Protein AF-A0A9D9BJ36-F1 (afdb_monomer_lite)

Foldseek 3Di:
DDDDDQQDFPDKDWDWDFFDFDDDDPDDTDTDAIFIDIPNHTDPQRRQFNTKDFDDWDFQPPDDSTWIKTKIWTFNDDPPTDIAIKIWTGGSQAIDIDDPVQVFFDDWDFDDDDDDFAIWIFTAGPVRHTSWIFTDDGNDTPDID

Sequence (145 aa):
MGTPALLLAHDYTLQWRDGTLIENNAEYAEFQAPYVKINGVELSRFAHMTRVEELRKLKVPGIEGSEDVHVFQVWQGGASQGLQLMAVTLSDVGVDVIGPLEPDFETIEIVDHNGDQGPLFRLYSADTNPVAIYEYFDGQMLRQK

Radius of gyration: 17.19 Å; chains: 1; bounding box: 53×34×48 Å

pLDDT: mean 75.88, std 13.86, range [33.72, 93.12]

Structure (mmCIF, N/CA/C/O backbone):
data_AF-A0A9D9BJ36-F1
#
_entry.id   AF-A0A9D9BJ36-F1
#
loop_
_atom_site.group_PDB
_atom_site.id
_atom_site.type_symbol
_atom_site.label_atom_id
_atom_site.label_alt_id
_atom_site.label_comp_id
_atom_site.label_asym_id
_atom_site.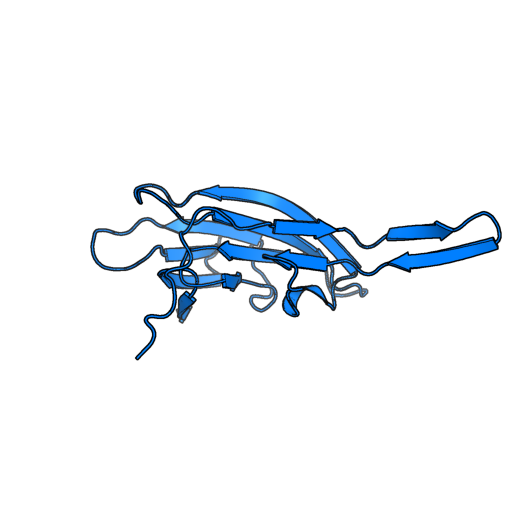label_entity_id
_atom_site.label_seq_id
_atom_site.pdbx_PDB_ins_code
_atom_site.Cartn_x
_atom_site.Cartn_y
_atom_site.Cartn_z
_atom_site.occupancy
_atom_site.B_iso_or_equiv
_atom_site.auth_seq_id
_atom_site.auth_comp_id
_atom_site.auth_asym_id
_atom_site.auth_atom_id
_atom_site.pdbx_PDB_model_num
ATOM 1 N N . MET A 1 1 ? -35.958 -10.543 -6.965 1.00 36.91 1 MET A N 1
ATOM 2 C CA . MET A 1 1 ? -34.990 -9.601 -6.371 1.00 36.91 1 MET A CA 1
ATOM 3 C C . MET A 1 1 ? -33.879 -10.449 -5.790 1.00 36.91 1 MET A C 1
ATOM 5 O O . MET A 1 1 ? -34.138 -11.161 -4.832 1.00 36.91 1 MET A O 1
ATOM 9 N N . GLY A 1 2 ? -32.737 -10.525 -6.473 1.00 35.25 2 GLY A N 1
ATOM 10 C CA . GLY A 1 2 ? -31.598 -11.307 -6.000 1.00 35.25 2 GLY A CA 1
ATOM 11 C C . GLY A 1 2 ? -30.821 -10.480 -4.991 1.00 35.25 2 GLY A C 1
ATOM 12 O O . GLY A 1 2 ? -30.414 -9.367 -5.309 1.00 35.25 2 GLY A O 1
ATOM 13 N N . THR A 1 3 ? -30.672 -10.995 -3.778 1.00 33.72 3 THR A N 1
ATOM 14 C CA . THR A 1 3 ? -29.721 -10.487 -2.791 1.00 33.72 3 THR A CA 1
ATOM 15 C C . THR A 1 3 ? -28.327 -10.538 -3.426 1.00 33.72 3 THR A C 1
ATOM 17 O O . THR A 1 3 ? -27.956 -11.612 -3.909 1.00 33.72 3 THR A O 1
ATOM 20 N N . PRO A 1 4 ? -27.552 -9.440 -3.490 1.00 40.44 4 PRO A N 1
ATOM 21 C CA . PRO A 1 4 ? -26.141 -9.569 -3.817 1.00 40.44 4 PRO A CA 1
ATOM 22 C C . PRO A 1 4 ? -25.509 -10.415 -2.710 1.00 40.44 4 PRO A C 1
ATOM 24 O O . PRO A 1 4 ? -25.718 -10.153 -1.525 1.00 40.44 4 PRO A O 1
ATOM 27 N N . ALA A 1 5 ? -24.836 -11.494 -3.106 1.00 42.97 5 ALA A N 1
ATOM 28 C CA . ALA A 1 5 ? -24.104 -12.338 -2.181 1.00 42.97 5 ALA A CA 1
ATOM 29 C C . ALA A 1 5 ? -23.118 -11.454 -1.412 1.00 42.97 5 ALA A C 1
ATOM 31 O O . ALA A 1 5 ? -22.300 -10.775 -2.032 1.00 42.97 5 ALA A O 1
ATOM 32 N N . LEU A 1 6 ? -23.236 -11.454 -0.081 1.00 41.50 6 LEU A N 1
ATOM 33 C CA . LEU A 1 6 ? -22.171 -10.999 0.802 1.00 41.50 6 LEU A CA 1
ATOM 34 C C . LEU A 1 6 ? -20.888 -11.708 0.354 1.00 41.50 6 LEU A C 1
ATOM 36 O O . LEU A 1 6 ? -20.801 -12.936 0.445 1.00 41.50 6 LEU A O 1
ATOM 40 N N . LEU A 1 7 ? -19.920 -10.944 -0.150 1.00 41.28 7 LEU A N 1
ATOM 41 C CA . LEU A 1 7 ? -18.535 -11.388 -0.167 1.00 41.28 7 LEU A CA 1
ATOM 42 C C . LEU A 1 7 ? -18.145 -11.564 1.305 1.00 41.28 7 LEU A C 1
ATOM 44 O O . LEU A 1 7 ? -18.121 -10.604 2.063 1.00 41.28 7 LEU A O 1
ATOM 48 N N . LEU A 1 8 ? -17.929 -12.803 1.736 1.00 45.09 8 LEU A N 1
ATOM 49 C CA . LEU A 1 8 ? -17.392 -13.081 3.063 1.00 45.09 8 LEU A CA 1
ATOM 50 C C . LEU A 1 8 ? -15.932 -12.598 3.104 1.00 45.09 8 LEU A C 1
ATOM 52 O O . LEU A 1 8 ? -15.150 -12.954 2.223 1.00 45.09 8 LEU A O 1
ATOM 56 N N . ALA A 1 9 ? -15.579 -11.832 4.141 1.00 49.62 9 ALA A N 1
ATOM 57 C CA . ALA A 1 9 ? -14.316 -11.106 4.363 1.00 49.62 9 ALA A CA 1
ATOM 58 C C . ALA A 1 9 ? -13.010 -11.936 4.406 1.00 49.62 9 ALA A C 1
ATOM 60 O O . ALA A 1 9 ? -12.015 -11.479 4.955 1.00 49.62 9 ALA A O 1
ATOM 61 N N . HIS A 1 10 ? -12.992 -13.182 3.931 1.00 53.09 10 HIS A N 1
ATOM 62 C CA . HIS A 1 10 ? -11.905 -14.124 4.230 1.00 53.09 10 HIS A CA 1
ATOM 63 C C . HIS A 1 10 ? -11.205 -14.704 2.994 1.00 53.09 10 HIS A C 1
ATOM 65 O O . HIS A 1 10 ? -10.105 -15.232 3.132 1.00 53.09 10 HIS A O 1
ATOM 71 N N . ASP A 1 11 ? -11.772 -14.544 1.795 1.00 66.12 11 ASP A N 1
ATOM 72 C CA . ASP A 1 11 ? -11.221 -15.122 0.564 1.00 66.12 11 ASP A CA 1
ATOM 73 C C . ASP A 1 11 ? -10.805 -14.027 -0.427 1.00 66.12 11 ASP A C 1
ATOM 75 O O . ASP A 1 11 ? -11.349 -13.918 -1.528 1.00 66.12 11 ASP A O 1
ATOM 79 N N . TYR A 1 12 ? -9.835 -13.190 -0.048 1.00 73.38 12 TYR A N 1
ATOM 80 C CA . TYR A 1 12 ? -9.138 -12.348 -1.019 1.00 73.38 12 TYR A CA 1
ATOM 81 C C . TYR A 1 12 ? -7.776 -12.947 -1.382 1.00 73.38 12 TYR A C 1
ATOM 83 O O . TYR A 1 12 ? -7.052 -13.482 -0.545 1.00 73.38 12 TYR A O 1
ATOM 91 N N . THR A 1 13 ? -7.404 -12.853 -2.658 1.00 84.00 13 THR A N 1
ATOM 92 C CA . THR A 1 13 ? -6.063 -13.212 -3.136 1.00 84.00 13 THR A CA 1
ATOM 93 C C . THR A 1 13 ? -5.316 -11.940 -3.504 1.00 84.00 13 THR A C 1
ATOM 95 O O . THR A 1 13 ? -5.586 -11.347 -4.551 1.00 84.00 13 THR A O 1
ATOM 98 N N . LEU A 1 14 ? -4.379 -11.530 -2.646 1.00 87.50 14 LEU A N 1
ATOM 99 C CA . LEU A 1 14 ? -3.439 -10.451 -2.934 1.00 87.50 14 LEU A CA 1
ATOM 100 C C . LEU A 1 14 ? -2.203 -11.022 -3.639 1.00 87.50 14 LEU A C 1
ATOM 102 O O . LEU A 1 14 ? -1.577 -11.963 -3.154 1.00 87.50 14 LEU A O 1
ATOM 106 N N . GLN A 1 15 ? -1.847 -10.448 -4.784 1.00 91.38 15 GLN A N 1
ATOM 107 C CA . GLN A 1 15 ? -0.619 -10.766 -5.511 1.00 91.38 15 GLN A CA 1
ATOM 108 C C . GLN A 1 15 ? 0.089 -9.474 -5.877 1.00 91.38 15 GLN A C 1
ATOM 110 O O . GLN A 1 15 ? -0.547 -8.516 -6.304 1.00 91.38 15 GLN A O 1
ATOM 115 N N . TRP A 1 16 ? 1.407 -9.455 -5.790 1.00 93.12 16 TRP A N 1
ATOM 116 C CA . TRP A 1 16 ? 2.204 -8.336 -6.268 1.00 93.12 16 TRP A CA 1
ATOM 117 C C . TRP A 1 16 ? 3.464 -8.851 -6.937 1.00 93.12 16 TRP A C 1
ATOM 119 O O . TRP A 1 16 ? 3.878 -9.997 -6.739 1.00 93.12 16 TRP A O 1
ATOM 129 N N . ARG A 1 17 ? 4.048 -8.000 -7.770 1.00 91.25 17 ARG A N 1
ATOM 130 C CA . ARG A 1 17 ? 5.299 -8.291 -8.451 1.00 91.25 17 ARG A CA 1
ATOM 131 C C . ARG A 1 17 ? 6.086 -7.010 -8.628 1.00 91.25 17 ARG A C 1
ATOM 133 O O . ARG A 1 17 ? 5.519 -5.987 -9.011 1.00 91.25 17 ARG A O 1
ATOM 140 N N . ASP A 1 18 ? 7.387 -7.120 -8.413 1.00 90.62 18 ASP A N 1
ATOM 141 C CA . ASP A 1 18 ? 8.321 -6.062 -8.751 1.00 90.62 18 ASP A CA 1
ATOM 142 C C . ASP A 1 18 ? 8.574 -5.970 -10.270 1.00 90.62 18 ASP A C 1
ATOM 144 O O . ASP A 1 18 ? 8.424 -6.946 -11.014 1.00 90.62 18 ASP A O 1
ATOM 148 N N . GLY A 1 19 ? 8.967 -4.790 -10.746 1.00 84.62 19 GLY A N 1
ATOM 149 C CA . GLY A 1 19 ? 9.345 -4.582 -12.137 1.00 84.62 19 GLY A CA 1
ATOM 150 C C . GLY A 1 19 ? 10.639 -5.328 -12.436 1.00 84.62 19 GLY A C 1
ATOM 151 O O . GLY A 1 19 ? 11.671 -5.044 -11.833 1.00 84.62 19 GLY A O 1
ATOM 152 N N . THR A 1 20 ? 10.613 -6.292 -13.355 1.00 84.31 20 THR A N 1
ATOM 153 C CA . THR A 1 20 ? 11.794 -7.118 -13.653 1.00 84.31 20 THR A CA 1
ATOM 154 C C . THR A 1 20 ? 11.981 -7.319 -15.151 1.00 84.31 20 THR A C 1
ATOM 156 O O . THR A 1 20 ? 11.020 -7.429 -15.917 1.00 84.31 20 THR A O 1
ATOM 159 N N . LEU A 1 21 ? 13.246 -7.344 -15.577 1.00 82.19 21 LEU A N 1
ATOM 160 C CA . LEU A 1 21 ? 13.620 -7.805 -16.910 1.00 82.19 21 LEU A CA 1
ATOM 161 C C . LEU A 1 21 ? 13.583 -9.329 -16.902 1.00 82.19 21 LEU A C 1
ATOM 163 O O . LEU A 1 21 ? 14.309 -9.963 -16.136 1.00 82.19 21 LEU A O 1
ATOM 167 N N . ILE A 1 22 ? 12.734 -9.902 -17.745 1.00 77.50 22 ILE A N 1
ATOM 168 C CA . ILE A 1 22 ? 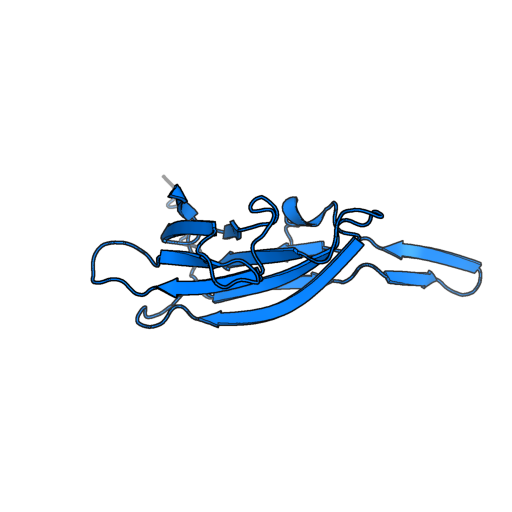12.648 -11.345 -17.928 1.00 77.50 22 ILE A CA 1
ATOM 169 C C . ILE A 1 22 ? 13.330 -11.691 -19.243 1.00 77.50 22 ILE A C 1
ATOM 171 O O . ILE A 1 22 ? 12.901 -11.265 -20.315 1.00 77.50 22 ILE A O 1
ATOM 175 N N . GLU A 1 23 ? 14.406 -12.465 -19.154 1.00 78.25 23 GLU A N 1
ATOM 176 C CA . GLU A 1 23 ? 15.065 -13.042 -20.320 1.00 78.25 23 GLU A CA 1
ATOM 177 C C . GLU A 1 23 ? 14.276 -14.265 -20.786 1.00 78.25 23 GLU A C 1
ATOM 179 O O . GLU A 1 23 ? 14.238 -15.300 -20.119 1.00 78.25 23 GLU A O 1
ATOM 184 N N . ASN A 1 24 ? 13.639 -14.153 -21.948 1.00 72.31 24 ASN A N 1
ATOM 185 C CA . ASN A 1 24 ? 12.958 -15.274 -22.572 1.00 72.31 24 ASN A CA 1
ATOM 186 C C . ASN A 1 24 ? 13.936 -15.964 -23.525 1.00 72.31 24 ASN A C 1
ATOM 188 O O . ASN A 1 24 ? 14.320 -15.387 -24.540 1.00 72.31 24 ASN A O 1
ATOM 192 N N . ASN A 1 25 ? 14.333 -17.195 -23.172 1.00 63.38 25 ASN A N 1
ATOM 193 C CA . ASN A 1 25 ? 15.100 -18.142 -23.991 1.00 63.38 25 ASN A CA 1
ATOM 194 C C . ASN A 1 25 ? 16.062 -17.478 -24.997 1.00 63.38 25 ASN A C 1
ATOM 196 O O . ASN A 1 25 ? 15.806 -17.444 -26.197 1.00 63.38 25 ASN A O 1
ATOM 200 N N . ALA A 1 26 ? 17.182 -16.989 -24.462 1.00 59.22 26 ALA A N 1
ATOM 201 C CA . ALA A 1 26 ? 18.423 -16.604 -25.142 1.00 59.22 26 ALA A CA 1
ATOM 202 C C . ALA A 1 26 ? 18.398 -15.480 -26.201 1.00 59.22 26 ALA A C 1
ATOM 204 O O . ALA A 1 26 ? 19.485 -15.041 -26.569 1.00 59.22 26 ALA A O 1
ATOM 205 N N . GLU A 1 27 ? 17.249 -14.968 -26.660 1.00 65.38 27 GLU A N 1
ATOM 206 C CA . GLU A 1 27 ? 17.246 -13.937 -27.719 1.00 65.38 27 GLU A CA 1
ATOM 207 C C . GLU A 1 27 ? 16.579 -12.603 -27.360 1.00 65.38 27 GLU A C 1
ATOM 209 O O . GLU A 1 27 ? 16.948 -11.596 -27.963 1.00 65.38 27 GLU A O 1
ATOM 214 N N . TYR A 1 28 ? 15.688 -12.522 -26.362 1.00 70.81 28 TYR A N 1
ATOM 215 C CA . 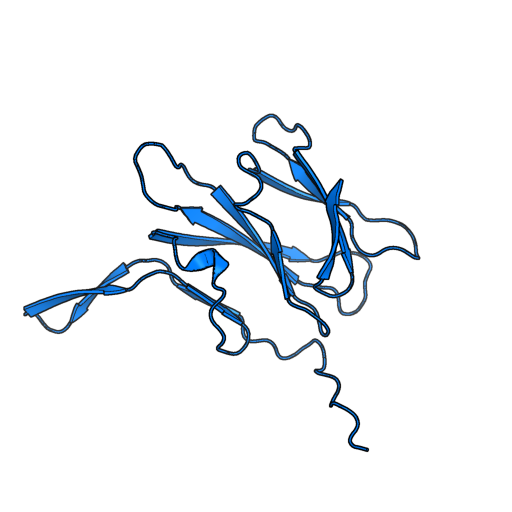TYR A 1 28 ? 15.059 -11.242 -25.999 1.00 70.81 28 TYR A CA 1
ATOM 216 C C . TYR A 1 28 ? 14.785 -11.108 -24.496 1.00 70.81 28 TYR A C 1
ATOM 218 O O . TYR A 1 28 ? 14.206 -11.997 -23.869 1.00 70.81 28 TYR A O 1
ATOM 226 N N . ALA A 1 29 ? 15.167 -9.959 -23.931 1.00 78.75 29 ALA A N 1
ATOM 227 C CA . ALA A 1 29 ? 14.721 -9.516 -22.614 1.00 78.75 29 ALA A CA 1
ATOM 228 C C . ALA A 1 29 ? 13.459 -8.657 -22.770 1.00 78.75 29 ALA A C 1
ATOM 230 O O . ALA A 1 29 ? 13.463 -7.673 -23.511 1.00 78.75 29 ALA A O 1
ATOM 231 N N . GLU A 1 30 ? 12.387 -9.015 -22.068 1.00 81.88 30 GLU A N 1
ATOM 232 C CA . GLU A 1 30 ? 11.162 -8.220 -21.983 1.00 81.88 30 GLU A CA 1
ATOM 233 C C . GLU A 1 30 ? 11.054 -7.604 -20.588 1.00 81.88 30 GLU A C 1
ATOM 235 O O . GLU A 1 30 ? 11.264 -8.277 -19.576 1.00 81.88 30 GLU A O 1
ATOM 240 N N . PHE A 1 31 ? 10.731 -6.313 -20.518 1.00 82.81 31 PHE A N 1
ATOM 241 C CA . PHE A 1 31 ? 10.437 -5.676 -19.241 1.00 82.81 31 PHE A CA 1
ATOM 242 C C . PHE A 1 31 ? 8.995 -5.965 -18.841 1.00 82.81 31 PHE A C 1
ATOM 244 O O . PHE A 1 31 ? 8.059 -5.569 -19.535 1.00 82.81 31 PHE A O 1
ATOM 251 N N . GLN A 1 32 ? 8.817 -6.608 -17.693 1.00 87.00 32 GLN A N 1
ATOM 252 C CA . GLN A 1 32 ? 7.505 -6.797 -17.101 1.00 87.00 32 GLN A CA 1
ATOM 253 C C . GLN A 1 32 ? 7.270 -5.740 -16.022 1.00 87.00 32 GLN A C 1
ATOM 255 O O . GLN A 1 32 ? 7.965 -5.719 -15.007 1.00 87.00 32 GLN A O 1
ATOM 260 N N . ALA A 1 33 ? 6.274 -4.876 -16.240 1.00 86.69 33 ALA A N 1
ATOM 261 C CA . ALA A 1 33 ? 5.914 -3.809 -15.308 1.00 86.69 33 ALA A CA 1
ATOM 262 C C . ALA A 1 33 ? 5.478 -4.364 -13.935 1.00 86.69 33 ALA A C 1
ATOM 264 O O . ALA A 1 33 ? 4.905 -5.462 -13.875 1.00 86.69 33 ALA A O 1
ATOM 265 N N . PRO A 1 34 ? 5.726 -3.639 -12.830 1.00 91.25 34 PRO A N 1
ATOM 266 C CA . PRO A 1 34 ? 5.222 -4.043 -11.526 1.00 91.25 34 PRO A CA 1
ATOM 267 C C . PRO A 1 34 ? 3.694 -3.966 -11.470 1.00 91.25 34 PRO A C 1
ATOM 269 O O . PRO A 1 34 ? 3.058 -3.235 -12.228 1.00 91.25 34 PRO A O 1
ATOM 272 N N . TYR A 1 35 ? 3.103 -4.715 -10.542 1.00 91.88 35 TYR A N 1
ATOM 273 C CA . TYR A 1 35 ? 1.667 -4.657 -10.282 1.00 91.88 35 TYR A CA 1
ATOM 274 C C . TYR A 1 35 ? 1.340 -5.022 -8.838 1.00 91.88 35 TYR A C 1
ATOM 276 O O . TYR A 1 35 ? 2.092 -5.734 -8.170 1.00 91.88 35 TYR A O 1
ATOM 284 N N . VAL A 1 36 ? 0.143 -4.618 -8.416 1.00 91.62 36 VAL A N 1
ATOM 285 C CA . VAL A 1 36 ? -0.578 -5.190 -7.274 1.00 91.62 36 VAL A CA 1
ATOM 286 C C . VAL A 1 36 ? -1.963 -5.605 -7.761 1.00 91.62 36 VAL A C 1
ATOM 288 O O . VAL A 1 36 ? -2.630 -4.844 -8.463 1.00 91.62 36 VAL A O 1
ATOM 291 N N . LYS A 1 37 ? -2.376 -6.828 -7.430 1.00 92.56 37 LYS A N 1
ATOM 292 C CA . LYS A 1 37 ? -3.642 -7.453 -7.816 1.00 92.56 37 LYS A CA 1
ATOM 293 C C . LYS A 1 37 ? -4.409 -7.906 -6.593 1.00 92.56 37 LYS A C 1
ATOM 295 O O . LYS A 1 37 ? -3.830 -8.555 -5.726 1.00 92.56 37 LYS A O 1
ATOM 300 N N . ILE A 1 38 ? -5.716 -7.672 -6.592 1.00 87.81 38 ILE A N 1
ATOM 301 C CA . ILE A 1 38 ? -6.643 -8.239 -5.608 1.00 87.81 38 ILE A CA 1
ATOM 302 C C . ILE A 1 38 ? -7.721 -8.991 -6.367 1.00 87.81 38 ILE A C 1
ATOM 304 O O . ILE A 1 38 ? -8.359 -8.435 -7.259 1.00 87.81 38 ILE A O 1
ATOM 308 N N . ASN A 1 39 ? -7.896 -10.275 -6.054 1.00 86.75 39 ASN A N 1
ATOM 309 C CA . ASN A 1 39 ? -8.869 -11.145 -6.726 1.00 86.75 39 ASN A CA 1
ATOM 310 C C . ASN A 1 39 ? -8.719 -11.129 -8.259 1.00 86.75 39 ASN A C 1
ATOM 312 O O . ASN A 1 39 ? -9.693 -11.164 -9.006 1.00 86.75 39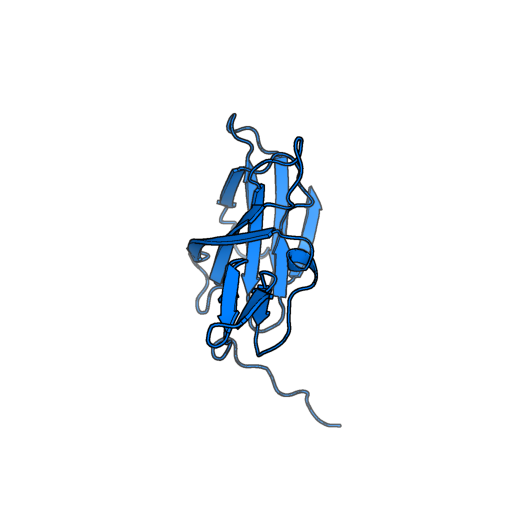 ASN A O 1
ATOM 316 N N . GLY A 1 40 ? -7.468 -11.045 -8.725 1.00 84.94 40 GLY A N 1
ATOM 317 C CA . GLY A 1 40 ? -7.108 -10.988 -10.143 1.00 84.94 40 GLY A CA 1
ATOM 318 C C . GLY A 1 40 ? -7.223 -9.606 -10.800 1.00 84.94 40 GLY A C 1
ATOM 319 O O . GLY A 1 40 ? -6.800 -9.462 -11.945 1.00 84.94 40 GLY A O 1
ATOM 320 N N . VAL A 1 41 ? -7.735 -8.589 -10.100 1.00 86.62 41 VAL A N 1
ATOM 321 C CA . VAL A 1 41 ? -7.891 -7.221 -10.620 1.00 86.62 41 VAL A CA 1
ATOM 322 C C . VAL A 1 41 ? -6.659 -6.384 -10.287 1.00 86.62 41 VAL A C 1
ATOM 324 O O . VAL A 1 41 ? -6.305 -6.257 -9.118 1.00 86.62 41 VAL A O 1
ATOM 327 N N . GLU A 1 42 ? -6.014 -5.804 -11.303 1.00 89.94 42 GLU A N 1
ATOM 328 C CA . GLU A 1 42 ? -4.868 -4.898 -11.129 1.00 89.94 42 GLU A CA 1
ATOM 329 C C . GLU A 1 42 ? -5.301 -3.538 -10.581 1.00 89.94 42 GLU A C 1
ATOM 331 O O . GLU A 1 42 ? -6.214 -2.895 -11.103 1.00 89.94 42 GLU A O 1
ATOM 336 N N . LEU A 1 43 ? -4.601 -3.073 -9.550 1.00 88.75 43 LEU A N 1
ATOM 337 C CA . LEU A 1 43 ? -4.794 -1.749 -8.985 1.00 88.75 43 LEU A CA 1
ATOM 338 C C . LEU A 1 43 ? -4.090 -0.699 -9.847 1.00 88.75 43 LEU A C 1
ATOM 340 O O . LEU A 1 43 ? -2.862 -0.611 -9.876 1.00 88.75 43 LEU A O 1
ATOM 344 N N . SER A 1 44 ? -4.876 0.156 -10.503 1.00 86.50 44 SER A N 1
ATOM 345 C CA . SER A 1 44 ? -4.377 1.202 -11.411 1.00 86.50 44 SER A CA 1
ATOM 346 C C . SER A 1 44 ? -3.398 2.183 -10.754 1.00 86.50 44 SER A C 1
ATOM 348 O O . SER A 1 44 ? -2.539 2.738 -11.435 1.00 86.50 44 SER A O 1
ATOM 350 N N . ARG A 1 45 ? -3.467 2.357 -9.426 1.00 85.19 45 ARG A N 1
ATOM 351 C CA . ARG A 1 45 ? -2.540 3.192 -8.640 1.00 85.19 45 ARG A CA 1
ATOM 352 C C . ARG A 1 45 ? -1.076 2.748 -8.747 1.00 85.19 45 ARG A C 1
ATOM 354 O O . ARG A 1 45 ? -0.193 3.589 -8.616 1.00 85.19 45 ARG A O 1
ATOM 361 N N . PHE A 1 46 ? -0.821 1.472 -9.037 1.00 87.69 46 PHE A N 1
ATOM 362 C CA . PHE A 1 46 ? 0.529 0.916 -9.178 1.00 87.69 46 PHE A CA 1
ATOM 363 C C . PHE A 1 46 ? 1.024 0.869 -10.634 1.00 87.69 46 PHE A C 1
ATOM 365 O O . PHE A 1 46 ? 2.199 0.600 -10.861 1.00 87.69 46 PHE A O 1
ATOM 372 N N . ALA A 1 47 ? 0.171 1.168 -11.624 1.00 84.88 47 ALA A N 1
ATOM 373 C CA . ALA A 1 47 ? 0.482 0.986 -13.049 1.00 84.88 47 ALA A CA 1
ATOM 374 C C . ALA A 1 47 ? 1.615 1.889 -13.576 1.00 84.88 47 ALA A C 1
ATOM 376 O O . ALA A 1 47 ? 2.180 1.625 -14.635 1.00 84.88 47 ALA A O 1
ATOM 377 N N . HIS A 1 48 ? 1.934 2.962 -12.851 1.00 83.75 48 HIS A N 1
ATOM 378 C CA . HIS A 1 48 ? 2.995 3.911 -13.201 1.00 83.75 48 HIS A CA 1
ATOM 379 C C . HIS A 1 48 ? 4.279 3.708 -12.391 1.00 83.75 48 HIS A C 1
ATOM 381 O O . HIS A 1 48 ? 5.207 4.502 -12.513 1.00 83.75 48 HIS A O 1
ATOM 387 N N . MET A 1 49 ? 4.334 2.676 -11.548 1.00 87.75 49 MET A N 1
ATOM 388 C CA . MET A 1 49 ? 5.522 2.382 -10.757 1.00 87.75 49 MET A CA 1
ATOM 389 C C . MET A 1 49 ? 6.537 1.608 -11.605 1.00 87.75 49 MET A C 1
ATOM 391 O O . MET A 1 49 ? 6.179 0.847 -12.500 1.00 87.75 49 MET A O 1
ATOM 395 N N . THR A 1 50 ? 7.819 1.788 -11.314 1.00 87.88 50 THR A N 1
ATOM 396 C CA . THR A 1 50 ? 8.931 0.987 -11.835 1.00 87.88 50 THR A CA 1
ATOM 397 C C . THR A 1 50 ? 9.364 -0.091 -10.851 1.00 87.88 50 THR A C 1
ATOM 399 O O . THR A 1 50 ? 9.867 -1.124 -11.286 1.00 87.88 50 THR A O 1
ATOM 402 N N . ARG A 1 51 ? 9.134 0.131 -9.549 1.00 89.25 51 ARG A N 1
ATOM 403 C CA . ARG A 1 51 ? 9.405 -0.831 -8.479 1.00 89.25 51 ARG A CA 1
ATOM 404 C C . ARG A 1 51 ? 8.249 -0.899 -7.485 1.00 89.25 51 ARG A C 1
ATOM 406 O O . ARG A 1 51 ? 7.702 0.149 -7.136 1.00 89.25 51 ARG A O 1
ATOM 413 N N . VAL A 1 52 ? 7.907 -2.100 -7.021 1.00 91.31 52 VAL A N 1
ATOM 414 C CA . VAL A 1 52 ? 6.924 -2.335 -5.947 1.00 91.31 52 VAL A CA 1
ATOM 415 C C . VAL A 1 52 ? 7.411 -3.458 -5.038 1.00 91.31 52 VAL A C 1
ATOM 417 O O . VAL A 1 52 ? 7.661 -4.573 -5.489 1.00 91.31 52 VAL A O 1
ATOM 420 N N . GLU A 1 53 ? 7.490 -3.175 -3.743 1.00 91.50 53 GLU A N 1
ATOM 421 C CA . GLU A 1 53 ? 7.909 -4.122 -2.713 1.00 91.50 53 GLU A CA 1
ATOM 422 C C . GLU A 1 53 ? 6.981 -4.011 -1.505 1.00 91.50 53 GLU A C 1
ATOM 424 O O . GLU A 1 53 ? 6.758 -2.919 -0.993 1.00 91.50 53 GLU A O 1
ATOM 429 N N . GLU A 1 54 ? 6.422 -5.125 -1.034 1.00 92.62 54 GLU A N 1
ATOM 430 C CA . GLU A 1 54 ? 5.678 -5.118 0.227 1.00 92.62 54 GLU A CA 1
ATOM 431 C C . GLU A 1 54 ? 6.667 -5.017 1.396 1.00 92.62 54 GLU A C 1
ATOM 433 O O . GLU A 1 54 ? 7.492 -5.906 1.596 1.00 92.62 54 GLU A O 1
ATOM 438 N N . LEU A 1 55 ? 6.581 -3.940 2.180 1.00 90.44 55 LEU A N 1
ATOM 439 C CA . LEU A 1 55 ? 7.439 -3.737 3.347 1.00 90.44 55 LEU A CA 1
ATOM 440 C C . LEU A 1 55 ? 6.908 -4.450 4.582 1.00 90.44 55 LEU A C 1
ATOM 442 O O . LEU A 1 55 ? 7.668 -5.036 5.352 1.00 90.44 55 LEU A O 1
ATOM 446 N N . ARG A 1 56 ? 5.608 -4.295 4.843 1.00 88.62 56 ARG A N 1
ATOM 447 C CA . ARG A 1 56 ? 4.977 -4.816 6.053 1.00 88.62 56 ARG A CA 1
ATOM 448 C C . ARG A 1 56 ? 3.470 -4.908 5.900 1.00 88.62 56 ARG A C 1
ATOM 450 O O . ARG A 1 56 ? 2.853 -4.142 5.165 1.00 88.62 56 ARG A O 1
ATOM 457 N N . LYS A 1 57 ? 2.896 -5.781 6.717 1.00 88.62 57 LYS A N 1
ATOM 458 C CA . LYS A 1 57 ? 1.461 -5.944 6.901 1.00 88.62 57 LYS A CA 1
ATOM 459 C C . LYS A 1 57 ? 1.078 -5.488 8.307 1.00 88.62 57 LYS A C 1
ATOM 461 O O . LYS A 1 57 ? 1.691 -5.925 9.282 1.00 88.62 57 LYS A O 1
ATOM 466 N N . LEU A 1 58 ? 0.092 -4.607 8.410 1.00 84.38 58 LEU A N 1
ATOM 467 C CA . LEU A 1 58 ? -0.466 -4.131 9.672 1.00 84.38 58 LEU A CA 1
ATOM 468 C C . LEU A 1 58 ? -1.855 -4.737 9.863 1.00 84.38 58 LEU A C 1
ATOM 470 O O . LEU A 1 58 ? -2.617 -4.856 8.908 1.00 84.38 58 LEU A O 1
ATOM 474 N N . LYS A 1 59 ? -2.175 -5.107 11.102 1.00 78.88 59 LYS A N 1
ATOM 475 C CA . LYS A 1 59 ? -3.521 -5.530 11.491 1.00 78.88 59 LYS A CA 1
ATOM 476 C C . LYS A 1 59 ? -4.178 -4.420 12.281 1.00 78.88 59 LYS A C 1
ATOM 478 O O . LYS A 1 59 ? -3.547 -3.898 13.201 1.00 78.88 59 LYS A O 1
ATOM 483 N N . VAL A 1 60 ? -5.431 -4.105 11.967 1.00 73.69 60 VAL A N 1
ATOM 484 C CA . VAL A 1 60 ? -6.218 -3.203 12.809 1.00 73.69 60 VAL A CA 1
ATOM 485 C C . VAL A 1 60 ? -6.521 -3.928 14.134 1.00 73.69 60 VAL A C 1
ATOM 487 O O . VAL A 1 60 ? -7.120 -5.011 14.115 1.00 73.69 60 VAL A O 1
ATOM 490 N N . PRO A 1 61 ? -6.050 -3.416 15.287 1.00 68.75 61 PRO A N 1
ATOM 491 C CA . PRO A 1 61 ? -6.316 -4.028 16.584 1.00 68.75 61 PRO A CA 1
ATOM 492 C C . PRO A 1 61 ? -7.779 -3.817 17.002 1.00 68.75 61 PRO A C 1
ATOM 494 O O . PRO A 1 61 ? -8.413 -2.852 16.598 1.00 68.75 61 PRO A O 1
ATOM 497 N N . GLY A 1 62 ? -8.318 -4.721 17.826 1.00 62.09 62 GLY A N 1
ATOM 498 C CA . GLY A 1 62 ? -9.614 -4.520 18.493 1.00 62.09 62 GLY A CA 1
ATOM 499 C C . GLY A 1 62 ? -10.874 -4.816 17.668 1.00 62.09 62 GLY A C 1
ATOM 500 O O . GLY A 1 62 ? -11.960 -4.811 18.239 1.00 62.09 62 GLY A O 1
ATOM 501 N N . ILE A 1 63 ? -10.747 -5.140 16.376 1.00 60.66 63 ILE A N 1
ATOM 502 C CA . ILE A 1 63 ? -11.872 -5.511 15.502 1.00 60.66 63 ILE A CA 1
ATOM 503 C C . ILE A 1 63 ? -11.773 -7.006 15.160 1.00 60.66 63 ILE A C 1
ATOM 505 O O . ILE A 1 63 ? -10.778 -7.471 14.606 1.00 60.66 63 ILE A O 1
ATOM 509 N N . GLU A 1 64 ? -12.783 -7.792 15.532 1.00 52.50 64 GLU A N 1
ATOM 510 C CA . GLU A 1 64 ? -12.849 -9.215 15.180 1.00 52.50 64 GLU A CA 1
ATOM 511 C C . GLU A 1 64 ? -13.182 -9.346 13.682 1.00 52.50 64 GLU A C 1
ATOM 513 O O . GLU A 1 64 ? -14.167 -8.777 13.222 1.00 52.50 64 GLU A O 1
ATOM 518 N N . GLY A 1 65 ? -12.335 -10.041 12.911 1.00 56.97 65 GLY A N 1
ATOM 519 C CA . GLY A 1 65 ? -12.392 -10.027 11.438 1.00 56.97 65 GLY A CA 1
ATOM 520 C C . GLY A 1 65 ? -11.665 -8.841 10.789 1.00 56.97 65 GLY A C 1
ATOM 521 O O . GLY A 1 65 ? -11.986 -8.485 9.662 1.00 56.97 65 GLY A O 1
ATOM 522 N N . SER A 1 66 ? -10.723 -8.216 11.508 1.00 60.44 66 SER A N 1
ATOM 523 C CA . SER A 1 66 ? -10.107 -6.950 11.110 1.00 60.44 66 SER A CA 1
ATOM 524 C C . SER A 1 66 ? -9.443 -6.927 9.738 1.00 60.44 66 SER A C 1
ATOM 526 O O . SER A 1 66 ? -8.815 -7.886 9.287 1.00 60.44 66 SER A O 1
ATOM 528 N N . GLU A 1 67 ? -9.538 -5.738 9.146 1.00 69.75 67 GLU A N 1
ATOM 529 C CA . GLU A 1 67 ? -8.883 -5.329 7.916 1.00 69.75 67 GLU A CA 1
ATOM 530 C C . GLU A 1 67 ? -7.366 -5.503 8.007 1.00 69.75 67 GLU A C 1
ATOM 532 O O . GLU A 1 67 ? -6.703 -5.120 8.983 1.00 69.75 67 GLU A O 1
ATOM 537 N N . ASP A 1 68 ? -6.818 -6.060 6.937 1.00 79.38 68 ASP A N 1
ATOM 538 C CA . ASP A 1 68 ? -5.389 -6.145 6.728 1.00 79.38 68 ASP A CA 1
ATOM 539 C C . ASP A 1 68 ? -4.930 -4.928 5.919 1.00 79.38 68 ASP A C 1
ATOM 541 O O . ASP A 1 68 ? -5.481 -4.615 4.860 1.00 79.38 68 ASP A O 1
ATOM 545 N N . VAL A 1 69 ? -3.889 -4.253 6.407 1.00 84.38 69 VAL A N 1
ATOM 546 C CA . VAL A 1 69 ? -3.294 -3.098 5.729 1.00 84.38 69 VAL A CA 1
ATOM 547 C C . VAL A 1 69 ? -1.915 -3.464 5.216 1.00 84.38 69 VAL A C 1
ATOM 549 O O . VAL A 1 69 ? -0.976 -3.686 5.983 1.00 84.38 69 VAL A O 1
ATOM 552 N N . HIS A 1 70 ? -1.799 -3.525 3.897 1.00 89.81 70 HIS A N 1
ATOM 553 C CA . HIS A 1 70 ? -0.580 -3.895 3.195 1.00 89.81 70 HIS A CA 1
ATOM 554 C C . HIS A 1 70 ? 0.189 -2.636 2.812 1.00 89.81 70 HIS A C 1
ATOM 556 O O . HIS A 1 70 ? -0.308 -1.817 2.043 1.00 89.81 70 HIS A O 1
ATOM 562 N N . VAL A 1 71 ? 1.392 -2.459 3.357 1.00 89.81 71 VAL A N 1
ATOM 563 C CA . VAL A 1 71 ? 2.229 -1.283 3.102 1.00 89.81 71 VAL A CA 1
ATOM 564 C C . VAL A 1 71 ? 3.315 -1.649 2.102 1.00 89.81 71 VAL A C 1
ATOM 566 O O . VAL A 1 71 ? 4.196 -2.460 2.390 1.00 89.81 71 VAL A O 1
ATOM 569 N N . PHE A 1 72 ? 3.270 -1.006 0.945 1.00 91.31 72 PHE A N 1
ATOM 570 C CA . PHE A 1 72 ? 4.214 -1.146 -0.149 1.00 91.31 72 PHE A CA 1
ATOM 571 C C . PHE A 1 72 ? 5.173 0.040 -0.196 1.00 91.31 72 PHE A C 1
ATOM 573 O O . PHE A 1 72 ? 4.764 1.195 -0.084 1.00 91.31 72 PHE A O 1
ATOM 580 N N . GLN A 1 73 ? 6.446 -0.247 -0.427 1.00 90.19 73 GLN A N 1
ATOM 581 C CA . GLN A 1 73 ? 7.390 0.712 -0.969 1.00 90.19 73 GLN A CA 1
ATOM 582 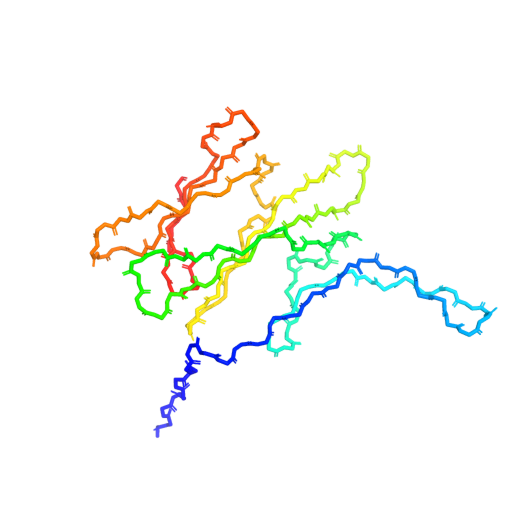C C . GLN A 1 73 ? 7.274 0.702 -2.487 1.00 90.19 73 GLN A C 1
ATOM 584 O O . GLN A 1 73 ? 7.337 -0.352 -3.123 1.00 90.19 73 GLN A O 1
ATOM 589 N N . VAL A 1 74 ? 7.106 1.882 -3.069 1.00 88.88 74 VAL A N 1
ATOM 590 C CA . VAL A 1 74 ? 6.947 2.064 -4.508 1.00 88.88 74 VAL A CA 1
ATOM 591 C C . VAL A 1 74 ? 7.942 3.086 -5.037 1.00 88.88 74 VAL A C 1
ATOM 593 O O . VAL A 1 74 ? 8.391 3.981 -4.320 1.00 88.88 74 VAL A O 1
ATOM 596 N N . TRP A 1 75 ? 8.289 2.958 -6.313 1.00 86.56 75 TRP A N 1
ATOM 597 C CA . TRP A 1 75 ? 9.121 3.929 -7.015 1.00 86.56 75 TRP A CA 1
ATOM 598 C C . TRP A 1 75 ? 8.482 4.266 -8.358 1.00 86.56 75 TRP A C 1
ATOM 600 O O . TRP A 1 75 ? 8.230 3.356 -9.136 1.00 86.56 75 TRP A O 1
ATOM 610 N N . GLN A 1 76 ? 8.221 5.546 -8.647 1.00 77.81 76 GLN A N 1
ATOM 611 C CA . GLN A 1 76 ? 7.656 5.976 -9.941 1.00 77.81 76 GLN A CA 1
ATOM 612 C C . GLN A 1 76 ? 8.695 6.035 -11.073 1.00 77.81 76 GLN A C 1
ATOM 614 O O . GLN A 1 76 ? 8.330 6.040 -12.244 1.00 77.81 76 GLN A O 1
ATOM 619 N N . GLY A 1 77 ? 9.993 6.042 -10.744 1.00 65.75 77 GLY A N 1
ATOM 620 C CA . GLY A 1 77 ? 11.071 6.224 -11.714 1.00 65.75 77 GLY A CA 1
ATOM 621 C C . GLY A 1 77 ? 11.194 7.677 -12.198 1.00 65.75 77 GLY A C 1
ATOM 622 O O . GLY A 1 77 ? 10.250 8.293 -12.677 1.00 65.75 77 GLY A O 1
ATOM 623 N N . GLY A 1 78 ? 12.394 8.246 -12.074 1.00 62.81 78 GLY A N 1
ATOM 624 C CA . GLY A 1 78 ? 12.698 9.628 -12.461 1.00 62.81 78 GLY A CA 1
ATOM 625 C C . GLY A 1 78 ? 13.680 10.276 -11.488 1.00 62.81 78 GLY A C 1
ATOM 626 O O . GLY A 1 78 ? 13.678 9.966 -10.302 1.00 62.81 78 GLY A O 1
ATOM 627 N N . ALA A 1 79 ? 14.528 11.188 -11.974 1.00 51.28 79 ALA A N 1
ATOM 628 C CA . ALA A 1 79 ? 15.620 11.785 -11.189 1.00 51.28 79 ALA A CA 1
ATOM 629 C C . ALA A 1 79 ? 15.163 12.602 -9.958 1.00 51.28 79 ALA A C 1
ATOM 631 O O . ALA A 1 79 ? 15.992 12.971 -9.132 1.00 51.28 79 ALA A O 1
ATOM 632 N N . SER A 1 80 ? 13.863 12.893 -9.840 1.00 54.50 80 SER A N 1
ATOM 633 C CA . SER A 1 80 ? 13.279 13.731 -8.782 1.00 54.50 80 SER A CA 1
ATOM 634 C C . SER A 1 80 ? 12.184 13.032 -7.974 1.00 54.50 80 SER A C 1
ATOM 636 O O . SER A 1 80 ? 11.604 13.657 -7.096 1.00 54.50 80 SER A O 1
ATOM 638 N N . GLN A 1 81 ? 11.876 11.766 -8.272 1.00 64.69 81 GLN A N 1
ATOM 639 C CA . GLN A 1 81 ? 10.820 11.017 -7.593 1.00 64.69 81 GLN A CA 1
ATOM 640 C C . GLN A 1 81 ? 11.468 9.836 -6.874 1.00 64.69 81 GLN A C 1
ATOM 642 O O . GLN A 1 81 ? 11.868 8.853 -7.499 1.00 64.69 81 GLN A O 1
ATOM 647 N N . GLY A 1 82 ? 11.702 10.021 -5.574 1.00 68.75 82 GLY A N 1
ATOM 648 C CA . GLY A 1 82 ? 12.351 9.048 -4.700 1.00 68.75 82 GLY A CA 1
ATOM 649 C C . GLY A 1 82 ? 11.472 7.835 -4.391 1.00 68.75 82 GLY A C 1
ATOM 650 O O . GLY A 1 82 ? 10.447 7.601 -5.032 1.00 68.75 82 GLY A O 1
ATOM 651 N N . LEU A 1 83 ? 11.905 7.051 -3.405 1.00 76.44 83 LEU A N 1
ATOM 652 C CA . LEU A 1 83 ? 11.098 5.981 -2.821 1.00 76.44 83 LEU A CA 1
ATOM 653 C C . LEU A 1 83 ? 9.896 6.606 -2.105 1.00 76.44 83 LEU A C 1
ATOM 655 O O . LEU A 1 83 ? 10.059 7.599 -1.407 1.00 76.44 83 LEU A O 1
ATOM 659 N N . GLN A 1 84 ? 8.714 6.029 -2.292 1.00 83.94 84 GLN A N 1
ATOM 660 C CA . GLN A 1 84 ? 7.467 6.476 -1.672 1.00 83.94 84 GLN A CA 1
ATOM 661 C C . GLN A 1 84 ? 6.764 5.291 -1.018 1.00 83.94 84 GLN A C 1
ATOM 663 O O . GLN A 1 84 ? 7.008 4.137 -1.383 1.00 83.94 84 GLN A O 1
ATOM 668 N N . LEU A 1 85 ? 5.861 5.565 -0.080 1.00 86.25 85 LEU A N 1
ATOM 669 C CA . LEU A 1 85 ? 4.983 4.545 0.476 1.00 86.25 85 LEU A CA 1
ATOM 670 C C . LEU A 1 85 ? 3.577 4.604 -0.119 1.00 86.25 85 LEU A C 1
ATOM 672 O O . LEU A 1 85 ? 3.035 5.667 -0.420 1.00 86.25 85 LEU A O 1
ATOM 676 N N . MET A 1 86 ? 2.976 3.424 -0.235 1.00 88.50 86 MET A N 1
ATOM 677 C CA . MET A 1 86 ? 1.576 3.224 -0.578 1.00 88.50 86 MET A CA 1
ATOM 678 C C . MET A 1 86 ? 0.990 2.174 0.365 1.00 88.50 86 MET A C 1
ATOM 680 O O . MET A 1 86 ? 1.610 1.137 0.573 1.00 88.50 86 MET A O 1
ATOM 684 N N . ALA A 1 87 ? -0.180 2.408 0.946 1.00 87.81 87 ALA A N 1
ATOM 685 C CA . ALA A 1 87 ? -0.880 1.417 1.756 1.00 87.81 87 ALA A CA 1
ATOM 686 C C . ALA A 1 87 ? -2.168 0.982 1.058 1.00 87.81 87 ALA A C 1
ATOM 688 O O . ALA A 1 87 ? -2.868 1.805 0.481 1.00 87.81 87 ALA A O 1
ATOM 689 N N . VAL A 1 88 ? -2.480 -0.306 1.105 1.00 86.50 88 VAL A N 1
ATOM 690 C CA . VAL A 1 88 ? -3.724 -0.870 0.580 1.00 86.50 88 VAL A CA 1
ATOM 691 C C . VAL A 1 88 ? -4.515 -1.425 1.753 1.00 86.50 88 VAL A C 1
ATOM 693 O O . VAL A 1 88 ? -4.004 -2.280 2.479 1.00 86.50 88 VAL A O 1
ATOM 696 N N . THR A 1 89 ? -5.734 -0.929 1.946 1.00 82.44 89 THR A N 1
ATOM 697 C CA . THR A 1 89 ? -6.670 -1.418 2.964 1.00 82.44 89 THR A CA 1
ATOM 698 C C . THR A 1 89 ? -7.650 -2.392 2.317 1.00 82.44 89 THR A C 1
ATOM 700 O O . THR A 1 89 ? -8.166 -2.130 1.228 1.00 82.44 89 THR A O 1
ATOM 703 N N . LEU A 1 90 ? -7.867 -3.546 2.954 1.00 77.31 90 LEU A N 1
ATOM 704 C CA . LEU A 1 90 ? -8.714 -4.627 2.442 1.00 77.31 90 LEU A CA 1
ATOM 705 C C . LEU A 1 90 ? -9.761 -5.027 3.488 1.00 77.31 90 LEU A C 1
ATOM 707 O O . LEU A 1 90 ? -9.383 -5.385 4.605 1.00 77.31 90 LEU A O 1
ATOM 711 N N . SER A 1 91 ? -11.042 -5.027 3.104 1.00 73.06 91 SER A N 1
ATOM 712 C CA . SER A 1 91 ? -12.167 -5.532 3.910 1.00 73.06 91 SER A CA 1
ATOM 713 C C . SER A 1 91 ? -13.137 -6.392 3.076 1.00 73.06 91 SER A C 1
ATOM 715 O O . SER A 1 91 ? -12.908 -6.640 1.889 1.00 73.06 91 SER A O 1
ATOM 717 N N . ASP A 1 92 ? -14.233 -6.861 3.683 1.00 66.56 92 ASP A N 1
ATOM 718 C CA . ASP A 1 92 ? -15.360 -7.498 2.986 1.00 66.56 92 ASP A CA 1
ATOM 719 C C . ASP A 1 92 ? -16.116 -6.573 2.035 1.00 66.56 92 ASP A C 1
ATOM 721 O O . ASP A 1 92 ? -16.724 -7.055 1.073 1.00 66.56 92 ASP A O 1
ATOM 725 N N . VAL A 1 93 ? -16.113 -5.268 2.291 1.00 63.00 93 VAL A N 1
ATOM 726 C CA . VAL A 1 93 ? -17.000 -4.325 1.598 1.00 63.00 93 VAL A CA 1
ATOM 727 C C . VAL A 1 93 ? -16.230 -3.360 0.700 1.00 63.00 93 VAL A C 1
ATOM 729 O O . VAL A 1 93 ? -16.837 -2.702 -0.155 1.00 63.00 93 VAL A O 1
ATOM 732 N N . GLY A 1 94 ? -14.895 -3.336 0.782 1.00 69.06 94 GLY A N 1
ATOM 733 C CA . GLY A 1 94 ? -14.094 -2.455 -0.055 1.00 69.06 94 GLY A CA 1
ATOM 734 C C . GLY A 1 94 ? -12.595 -2.735 -0.121 1.00 69.06 94 GLY A C 1
ATOM 735 O O . GLY A 1 94 ? -12.014 -3.522 0.625 1.00 69.06 94 GLY A O 1
ATOM 736 N N . VAL A 1 95 ? -11.979 -2.029 -1.067 1.00 76.69 95 VAL A N 1
ATOM 737 C CA . VAL A 1 95 ? -10.533 -1.871 -1.209 1.00 76.69 95 VAL A CA 1
ATOM 738 C C . VAL A 1 95 ? -10.267 -0.385 -1.379 1.00 76.69 95 VAL A C 1
ATOM 740 O O . VAL A 1 95 ? -10.866 0.234 -2.264 1.00 76.69 95 VAL A O 1
ATOM 743 N N . ASP A 1 96 ? -9.313 0.154 -0.627 1.00 83.00 96 ASP A N 1
ATOM 744 C CA . ASP A 1 96 ? -8.803 1.501 -0.868 1.00 83.00 96 ASP A CA 1
ATOM 745 C C . ASP A 1 96 ? -7.272 1.546 -0.865 1.00 83.00 96 ASP A C 1
ATOM 747 O O . ASP A 1 96 ? -6.587 0.644 -0.377 1.00 83.00 96 ASP A O 1
ATOM 751 N N . VAL A 1 97 ? -6.728 2.603 -1.466 1.00 81.75 97 VAL A N 1
ATOM 752 C CA . VAL A 1 97 ? -5.295 2.813 -1.652 1.00 81.75 97 VAL A CA 1
ATOM 753 C C . VAL A 1 97 ? -4.897 4.201 -1.151 1.00 81.75 97 VAL A C 1
ATOM 755 O O . VAL A 1 97 ? -5.329 5.221 -1.687 1.00 81.75 97 VAL A O 1
ATOM 758 N N . ILE A 1 98 ? -4.015 4.223 -0.156 1.00 81.25 98 ILE A N 1
ATOM 759 C CA . ILE A 1 98 ? -3.441 5.401 0.496 1.00 81.25 98 ILE A CA 1
ATOM 760 C C . ILE A 1 98 ? -2.049 5.661 -0.084 1.00 81.25 98 ILE A C 1
ATOM 762 O O . ILE A 1 98 ? -1.217 4.759 -0.103 1.00 81.25 98 ILE A O 1
ATOM 766 N N . GLY A 1 99 ? -1.754 6.887 -0.517 1.00 76.69 99 GLY A N 1
ATOM 767 C CA . GLY A 1 99 ? -0.498 7.191 -1.222 1.00 76.69 99 GLY A CA 1
ATOM 768 C C . GLY A 1 99 ? -0.530 6.760 -2.703 1.00 76.69 99 GLY A C 1
ATOM 769 O O . GLY A 1 99 ? -1.424 6.019 -3.111 1.00 76.69 99 GLY A O 1
ATOM 770 N N . PRO A 1 100 ? 0.352 7.289 -3.578 1.00 67.00 100 PRO A N 1
ATOM 771 C CA . PRO A 1 100 ? 1.431 8.261 -3.363 1.00 67.00 100 PRO A CA 1
ATOM 772 C C . PRO A 1 100 ? 0.926 9.719 -3.410 1.00 67.00 100 PRO A C 1
ATOM 774 O O . PRO A 1 100 ? 1.699 10.654 -3.590 1.00 67.00 100 PRO A O 1
ATOM 777 N N . LEU A 1 101 ? -0.396 9.911 -3.300 1.00 67.62 101 LEU A N 1
ATOM 778 C CA . LEU A 1 101 ? -1.072 11.215 -3.299 1.00 67.62 101 LEU A CA 1
ATOM 779 C C . LEU A 1 101 ? -0.604 12.136 -2.163 1.00 67.62 101 LEU A C 1
ATOM 781 O O . LEU A 1 101 ? -0.755 13.347 -2.275 1.00 67.62 101 LEU A O 1
ATOM 785 N N . GLU A 1 102 ? -0.029 11.551 -1.112 1.00 75.25 102 GLU A N 1
ATOM 786 C CA . GLU A 1 102 ? 0.600 12.247 0.004 1.00 75.25 102 GLU A CA 1
ATOM 787 C C . GLU A 1 102 ? 2.117 12.258 -0.224 1.00 75.25 102 GLU A C 1
ATOM 789 O O . GLU A 1 102 ? 2.771 11.239 0.017 1.00 75.25 102 GLU A O 1
ATOM 794 N N . PRO A 1 103 ? 2.678 13.365 -0.749 1.00 66.69 103 PRO A N 1
ATOM 795 C C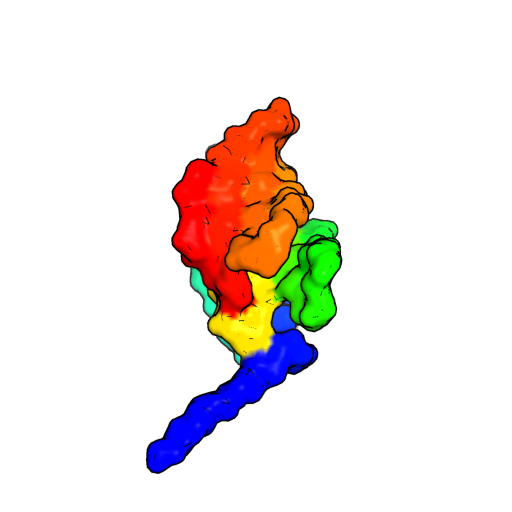A . PRO A 1 103 ? 4.012 13.381 -1.351 1.00 66.69 103 PRO A CA 1
ATOM 796 C C . PRO A 1 103 ? 5.156 13.116 -0.364 1.00 66.69 103 PRO A C 1
ATOM 798 O O . PRO A 1 103 ? 6.230 12.718 -0.808 1.00 66.69 103 PRO A O 1
ATOM 801 N N . ASP A 1 104 ? 4.908 13.273 0.941 1.00 72.25 104 ASP A N 1
ATOM 802 C CA . ASP A 1 104 ? 5.921 13.186 2.001 1.00 72.25 104 ASP A CA 1
ATOM 803 C C . ASP A 1 104 ? 5.603 12.114 3.060 1.00 72.25 104 ASP A C 1
ATOM 805 O O . ASP A 1 104 ? 6.122 12.170 4.173 1.00 72.25 104 ASP A O 1
ATOM 809 N N . PHE A 1 105 ? 4.708 11.164 2.775 1.00 80.50 105 PHE A N 1
ATOM 810 C CA . PHE A 1 105 ? 4.345 10.116 3.730 1.00 80.50 105 PHE A CA 1
ATOM 811 C C . PHE A 1 105 ? 5.383 8.975 3.785 1.00 80.50 105 PHE A C 1
ATOM 813 O O . PHE A 1 105 ? 5.652 8.310 2.787 1.00 80.50 105 PHE A O 1
ATOM 820 N N . GLU A 1 106 ? 5.890 8.698 4.990 1.00 82.06 106 GLU A N 1
ATOM 821 C CA . GLU A 1 106 ? 6.983 7.747 5.264 1.00 82.06 106 GLU A CA 1
ATOM 822 C C . GLU A 1 106 ? 6.632 6.693 6.330 1.00 82.06 106 GLU A C 1
ATOM 824 O O . GLU A 1 106 ? 7.327 5.687 6.489 1.00 82.06 106 GLU A O 1
ATOM 829 N N . THR A 1 107 ? 5.559 6.889 7.102 1.00 83.25 107 THR A N 1
ATOM 830 C CA . THR A 1 107 ? 5.116 5.907 8.105 1.00 83.25 107 THR A CA 1
ATOM 831 C C . THR A 1 107 ? 3.663 6.092 8.508 1.00 83.25 107 THR A C 1
ATOM 833 O O . THR A 1 107 ? 3.224 7.211 8.771 1.00 83.25 107 THR A O 1
ATOM 836 N N . ILE A 1 108 ? 2.914 4.986 8.571 1.00 83.50 108 ILE A N 1
ATOM 837 C CA . ILE A 1 108 ? 1.487 4.931 8.923 1.00 83.50 108 ILE A CA 1
ATOM 838 C C . ILE A 1 108 ? 1.314 4.353 10.319 1.00 83.50 108 ILE A C 1
ATOM 840 O O . ILE A 1 108 ? 1.891 3.320 10.660 1.00 83.50 108 ILE A O 1
ATOM 844 N N . GLU A 1 109 ? 0.495 5.026 11.114 1.00 85.12 109 GLU A N 1
ATOM 845 C CA . GLU A 1 109 ? 0.047 4.567 12.420 1.00 85.12 109 GLU A CA 1
ATOM 846 C C . GLU A 1 109 ? -1.463 4.343 12.379 1.00 85.12 109 GLU A C 1
ATOM 848 O O . GLU A 1 109 ? -2.216 5.188 11.888 1.00 85.12 109 GLU A O 1
ATOM 853 N N . ILE A 1 110 ? -1.898 3.211 12.927 1.00 80.69 110 ILE A N 1
ATOM 854 C CA . ILE A 1 110 ? -3.312 2.937 13.166 1.00 80.69 110 ILE A CA 1
ATOM 855 C C . ILE A 1 110 ? -3.646 3.516 14.537 1.00 80.69 110 ILE A C 1
ATOM 857 O O . ILE A 1 110 ? -3.198 3.007 15.564 1.00 80.69 110 ILE A O 1
ATOM 861 N N . VAL A 1 111 ? -4.400 4.608 14.540 1.00 81.00 111 VAL A N 1
ATOM 862 C CA . VAL A 1 111 ? -4.878 5.272 15.748 1.00 81.00 111 VAL A CA 1
ATOM 863 C C . VAL A 1 111 ? -6.244 4.683 16.067 1.00 81.00 111 VAL A C 1
ATOM 865 O O . VAL A 1 111 ? -7.242 5.000 15.424 1.00 81.00 111 VAL A O 1
ATOM 868 N N . ASP A 1 112 ? -6.264 3.786 17.046 1.00 69.44 112 ASP A N 1
ATOM 869 C CA . ASP A 1 112 ? -7.489 3.163 17.537 1.00 69.44 112 ASP A CA 1
ATOM 870 C C . ASP A 1 112 ? -8.423 4.224 18.146 1.00 69.44 112 ASP A C 1
ATOM 872 O O . ASP A 1 112 ? -7.976 5.101 18.901 1.00 69.44 112 ASP A O 1
ATOM 876 N N . HIS A 1 113 ? -9.717 4.172 17.816 1.00 61.72 113 HIS A N 1
ATOM 877 C CA . HIS A 1 113 ? -10.706 5.027 18.459 1.00 61.72 113 HIS A CA 1
ATOM 878 C C . HIS A 1 113 ? -12.005 4.293 18.794 1.00 61.72 113 HIS A C 1
ATOM 880 O O . HIS A 1 113 ? -12.464 3.394 18.100 1.00 61.72 113 HIS A O 1
ATOM 886 N N . ASN A 1 114 ? -12.582 4.698 19.925 1.00 49.78 114 ASN A N 1
ATOM 887 C CA . ASN A 1 114 ? -13.677 4.023 20.599 1.00 49.78 114 ASN A CA 1
ATOM 888 C C . ASN A 1 114 ? -14.967 4.009 19.760 1.00 49.78 114 ASN A C 1
ATOM 890 O O . ASN A 1 114 ? -15.625 5.036 19.598 1.00 49.78 114 ASN A O 1
ATOM 894 N N . GLY A 1 115 ? -15.397 2.808 19.381 1.00 49.22 115 GLY A N 1
ATOM 895 C CA . GLY A 1 115 ? -16.792 2.370 19.473 1.00 49.22 115 GLY A CA 1
ATOM 896 C C . GLY A 1 115 ? -17.704 2.615 18.272 1.00 49.22 115 GLY A C 1
ATOM 897 O O . GLY A 1 115 ? -18.454 1.704 17.947 1.00 49.22 115 GLY A O 1
ATOM 898 N N . ASP A 1 116 ? -17.637 3.776 17.609 1.00 57.06 116 ASP A N 1
ATOM 899 C CA . ASP A 1 116 ? -18.643 4.156 16.589 1.00 57.06 116 ASP A CA 1
ATOM 900 C C . ASP A 1 116 ? -18.069 4.681 15.256 1.00 57.06 116 ASP A C 1
ATOM 902 O O . ASP A 1 116 ? -18.815 4.859 14.293 1.00 57.06 116 ASP A O 1
ATOM 906 N N . GLN A 1 117 ? -16.764 4.948 15.173 1.00 60.56 117 GLN A N 1
ATOM 907 C CA . GLN A 1 117 ? -16.088 5.416 13.955 1.00 60.56 117 GLN A CA 1
ATOM 908 C C . GLN A 1 117 ? -14.985 4.418 13.598 1.00 60.56 117 GLN A C 1
ATOM 910 O O . GLN A 1 117 ? -14.327 3.895 14.496 1.00 60.56 117 GLN A O 1
ATOM 915 N N . GLY A 1 118 ? -14.830 4.099 12.311 1.00 66.38 118 GLY A N 1
ATOM 916 C CA . GLY A 1 118 ? -13.829 3.133 11.854 1.00 66.38 118 GLY A CA 1
ATOM 917 C C . GLY A 1 118 ? -12.382 3.579 12.132 1.00 66.38 118 GLY A C 1
ATOM 918 O O . GLY A 1 118 ? -12.157 4.691 12.622 1.00 66.38 118 GLY A O 1
ATOM 919 N N . PRO A 1 119 ? -11.384 2.716 11.867 1.00 73.06 119 PRO A N 1
ATOM 920 C CA . PRO A 1 119 ? -9.989 3.005 12.182 1.00 73.06 119 PRO A CA 1
ATOM 921 C C . PRO A 1 119 ? -9.504 4.327 11.571 1.00 73.06 119 PRO A C 1
ATOM 923 O O . PRO A 1 119 ? -9.770 4.651 10.409 1.00 73.06 119 PRO A O 1
ATOM 926 N N . LEU A 1 120 ? -8.736 5.084 12.361 1.00 80.44 120 LEU A N 1
ATOM 927 C CA . LEU A 1 120 ? -8.044 6.274 11.882 1.00 80.44 120 LEU A CA 1
ATOM 928 C C . LEU A 1 120 ? -6.617 5.907 11.482 1.00 80.44 120 LEU A C 1
ATOM 930 O O . LEU A 1 120 ? -5.842 5.389 12.283 1.00 80.44 120 LEU A O 1
ATOM 934 N N . PHE A 1 121 ? -6.241 6.247 10.260 1.00 82.38 121 PHE A N 1
ATOM 935 C CA . PHE A 1 121 ? -4.884 6.099 9.764 1.00 82.38 121 PHE A CA 1
ATOM 936 C C . PHE A 1 121 ? -4.207 7.457 9.773 1.00 82.38 121 PHE A C 1
ATOM 938 O O . PHE A 1 121 ? -4.583 8.367 9.031 1.00 82.38 121 PHE A O 1
ATOM 945 N N . ARG A 1 122 ? -3.206 7.607 10.636 1.00 85.94 122 ARG A N 1
ATOM 946 C CA . ARG A 1 122 ? -2.386 8.812 10.681 1.00 85.94 122 ARG A CA 1
ATOM 947 C C . ARG A 1 122 ? -1.107 8.575 9.899 1.00 85.94 122 ARG A C 1
ATOM 949 O O . ARG A 1 122 ? -0.349 7.647 10.180 1.00 85.94 122 ARG A O 1
ATOM 956 N N . LEU A 1 123 ? -0.890 9.429 8.913 1.00 86.44 123 LEU A N 1
ATOM 957 C CA . LEU A 1 123 ? 0.279 9.418 8.055 1.00 86.44 123 LEU A CA 1
ATOM 958 C C . LEU A 1 123 ? 1.299 10.407 8.596 1.00 86.44 123 LEU A C 1
ATOM 960 O O . LEU A 1 123 ? 0.941 11.542 8.903 1.00 86.44 123 LEU A O 1
ATOM 964 N N . TYR A 1 124 ? 2.556 9.997 8.683 1.00 84.81 124 TYR A N 1
ATOM 965 C CA . TYR A 1 124 ? 3.654 10.842 9.134 1.00 84.81 124 TYR A CA 1
ATOM 966 C C . TYR A 1 124 ? 4.743 10.946 8.074 1.00 84.81 124 TYR A C 1
ATOM 968 O O . TYR A 1 124 ? 4.976 9.994 7.325 1.00 84.81 124 TYR A O 1
ATOM 976 N N . SER A 1 125 ? 5.435 12.083 8.059 1.00 84.25 125 SER A N 1
ATOM 977 C CA . SER A 1 125 ? 6.647 12.279 7.268 1.00 84.25 125 SER A CA 1
ATOM 978 C C . SER A 1 125 ? 7.889 11.719 7.954 1.00 84.25 125 SER A C 1
ATOM 980 O O . SER A 1 125 ? 7.835 11.285 9.109 1.00 84.25 125 SER A O 1
ATOM 982 N N . ALA A 1 126 ? 9.029 11.761 7.254 1.00 80.44 126 ALA A N 1
ATOM 983 C CA . ALA A 1 126 ? 10.335 11.372 7.793 1.00 80.44 126 ALA A CA 1
ATOM 984 C C . ALA A 1 126 ? 10.661 12.075 9.125 1.00 80.44 126 ALA A C 1
ATOM 986 O O . ALA A 1 126 ? 11.235 11.464 10.025 1.00 80.44 126 ALA A O 1
ATOM 987 N N . ASP A 1 127 ? 10.238 13.334 9.271 1.00 84.06 127 ASP A N 1
ATOM 988 C CA . ASP A 1 127 ? 10.468 14.155 10.464 1.00 84.06 127 ASP A CA 1
ATOM 989 C C . ASP A 1 127 ? 9.422 13.928 11.568 1.00 84.06 127 ASP A C 1
ATOM 991 O O . ASP A 1 127 ? 9.334 14.713 12.511 1.00 84.06 127 ASP A O 1
ATOM 995 N N . THR A 1 128 ? 8.607 12.872 11.471 1.00 81.69 128 THR A N 1
ATOM 996 C CA . THR A 1 128 ? 7.549 12.505 12.435 1.00 81.69 128 THR A CA 1
ATOM 997 C C . THR A 1 128 ? 6.404 13.516 12.564 1.00 81.69 128 THR A C 1
ATOM 999 O O . THR A 1 128 ? 5.612 13.453 13.504 1.00 81.69 128 THR A O 1
ATOM 1002 N N . ASN A 1 129 ? 6.262 14.425 11.598 1.00 84.50 129 ASN A N 1
ATOM 1003 C CA . ASN A 1 129 ? 5.127 15.343 11.541 1.00 84.50 129 ASN A CA 1
ATOM 1004 C C . ASN A 1 129 ? 3.930 14.658 10.866 1.00 84.50 129 ASN A C 1
ATOM 1006 O O . ASN A 1 129 ? 4.126 14.004 9.840 1.00 84.50 129 ASN A O 1
ATOM 1010 N N . PRO A 1 130 ? 2.700 14.792 11.397 1.00 82.25 130 PRO A N 1
ATOM 1011 C CA . PRO A 1 130 ? 1.520 14.256 10.736 1.00 82.25 130 PRO A CA 1
ATOM 1012 C C . PRO A 1 130 ? 1.280 15.001 9.416 1.00 82.25 130 PRO A C 1
ATOM 1014 O O . PRO A 1 130 ? 1.198 16.228 9.399 1.00 82.25 130 PRO A O 1
ATOM 1017 N N . VAL A 1 131 ? 1.172 14.247 8.325 1.00 85.50 131 VAL A N 1
ATOM 1018 C CA . VAL A 1 131 ? 0.927 14.750 6.963 1.00 85.50 131 VAL A CA 1
ATOM 1019 C C . VAL A 1 131 ? -0.565 14.723 6.646 1.00 85.50 131 VAL A C 1
ATOM 1021 O O . VAL A 1 131 ? -1.087 15.673 6.077 1.00 85.50 131 VAL A O 1
ATOM 1024 N N . ALA A 1 132 ? -1.257 13.662 7.067 1.00 84.31 132 ALA A N 1
ATOM 1025 C CA . ALA A 1 132 ? -2.690 13.496 6.859 1.00 84.31 132 ALA A CA 1
ATOM 1026 C C . ALA A 1 132 ? -3.295 12.566 7.916 1.00 84.31 132 ALA A C 1
ATOM 1028 O O . ALA A 1 132 ? -2.617 11.678 8.450 1.00 84.31 132 ALA A O 1
ATOM 1029 N N . ILE A 1 133 ? -4.584 12.747 8.201 1.00 84.50 133 ILE A N 1
ATOM 1030 C CA . ILE A 1 133 ? -5.380 11.777 8.954 1.00 84.50 133 ILE A CA 1
ATOM 1031 C C . ILE A 1 133 ? -6.539 11.328 8.082 1.00 84.50 133 ILE A C 1
ATOM 1033 O O . ILE A 1 133 ? -7.369 12.131 7.654 1.00 84.50 133 ILE A O 1
ATOM 1037 N N . TYR A 1 134 ? -6.627 10.023 7.894 1.00 81.44 134 TYR A N 1
ATOM 1038 C CA . TYR A 1 134 ? -7.703 9.411 7.154 1.00 81.44 134 TYR A CA 1
ATOM 1039 C C . TYR A 1 134 ? -8.594 8.584 8.065 1.00 81.44 134 TYR A C 1
ATOM 1041 O O . TYR A 1 134 ? -8.120 7.787 8.870 1.00 81.44 134 TYR A O 1
ATOM 1049 N N . GLU A 1 135 ? -9.894 8.781 7.923 1.00 78.25 135 GLU A N 1
ATOM 1050 C CA . GLU A 1 135 ? -10.922 7.979 8.567 1.00 78.25 135 GLU A CA 1
ATOM 1051 C C . GLU A 1 135 ? -11.415 6.947 7.568 1.00 78.25 135 GLU A C 1
ATOM 1053 O O . GLU A 1 135 ? -11.910 7.302 6.494 1.00 78.25 135 GLU A O 1
ATOM 1058 N N . TYR A 1 136 ? -11.249 5.682 7.929 1.00 73.56 136 TYR A N 1
ATOM 1059 C CA . TYR A 1 136 ? -11.584 4.547 7.093 1.00 73.56 136 TYR A CA 1
ATOM 1060 C C . TYR A 1 136 ? -12.615 3.685 7.784 1.00 73.56 136 TYR A C 1
ATOM 1062 O O . TYR A 1 136 ? -12.571 3.495 8.994 1.00 73.56 136 TYR A O 1
ATOM 1070 N N . PHE A 1 137 ? -13.531 3.147 6.999 1.00 71.31 137 PHE A N 1
ATOM 1071 C CA . PHE A 1 137 ? -14.436 2.118 7.461 1.00 71.31 137 PHE A CA 1
ATOM 1072 C C . PHE A 1 137 ? -14.693 1.176 6.308 1.00 71.31 137 PHE A C 1
ATOM 1074 O O . PHE A 1 137 ? -15.125 1.608 5.238 1.00 71.31 137 PHE A O 1
ATOM 1081 N N . ASP A 1 138 ? -14.437 -0.098 6.555 1.00 68.88 138 ASP A N 1
ATOM 1082 C CA . ASP A 1 138 ? -14.856 -1.173 5.683 1.00 68.88 138 ASP A CA 1
ATOM 1083 C C . ASP A 1 138 ? -14.301 -1.029 4.257 1.00 68.88 138 ASP A C 1
ATOM 1085 O O . ASP A 1 138 ? -15.018 -0.996 3.251 1.00 68.88 138 ASP A O 1
ATOM 1089 N N . GLY A 1 139 ? -12.978 -0.862 4.188 1.00 67.00 139 GLY A N 1
ATOM 1090 C CA . GLY A 1 139 ? -12.245 -0.767 2.928 1.00 67.00 139 GLY A CA 1
ATOM 1091 C C . GLY A 1 139 ? -12.560 0.490 2.109 1.00 67.00 139 GLY A C 1
ATOM 1092 O O . GLY A 1 139 ? -12.267 0.526 0.915 1.00 67.00 139 GLY A O 1
ATOM 1093 N N . GLN A 1 140 ? -13.165 1.516 2.720 1.00 71.81 140 GLN A N 1
ATOM 1094 C CA . GLN A 1 140 ? -13.469 2.797 2.079 1.00 71.81 140 GLN A CA 1
ATOM 1095 C C . GLN A 1 140 ? -13.008 3.983 2.932 1.00 71.81 140 GLN A C 1
ATOM 1097 O O . GLN A 1 140 ? -13.236 4.028 4.144 1.00 71.81 140 GLN A O 1
ATOM 1102 N N . MET A 1 141 ? -12.396 4.984 2.292 1.00 74.69 141 MET A N 1
ATOM 1103 C CA . MET A 1 141 ? -12.137 6.276 2.924 1.00 74.69 141 MET A CA 1
ATOM 1104 C C . MET A 1 141 ? -13.452 7.029 3.154 1.00 74.69 141 MET A C 1
ATOM 1106 O O . MET A 1 141 ? -14.129 7.440 2.210 1.00 74.69 141 MET A O 1
ATOM 1110 N N . LEU A 1 142 ? -13.776 7.284 4.419 1.00 72.69 142 LEU A N 1
ATOM 1111 C CA . LEU A 1 142 ? -14.914 8.111 4.813 1.00 72.69 142 LEU A CA 1
ATOM 1112 C C . LEU A 1 142 ? -14.558 9.599 4.835 1.00 72.69 142 LEU A C 1
ATOM 1114 O O . LEU A 1 142 ? -15.385 10.448 4.490 1.00 72.69 142 LEU A O 1
ATOM 1118 N N . ARG A 1 143 ? -13.337 9.935 5.273 1.00 76.31 143 ARG A N 1
ATOM 1119 C CA . ARG A 1 143 ? -12.904 11.328 5.431 1.00 76.31 143 ARG A CA 1
ATOM 1120 C C . ARG A 1 143 ? -11.385 11.483 5.383 1.00 76.31 143 ARG A C 1
ATOM 1122 O O . ARG A 1 143 ? -10.660 10.681 5.954 1.00 76.31 143 ARG A O 1
ATOM 1129 N N . GLN A 1 144 ? -10.935 12.589 4.795 1.00 77.50 144 GLN A N 1
ATOM 1130 C CA . GLN A 1 144 ? -9.557 13.083 4.856 1.00 77.50 144 GLN A CA 1
ATOM 1131 C C . GLN A 1 144 ? -9.526 14.393 5.663 1.00 77.50 144 GLN A C 1
ATOM 1133 O O . GLN A 1 144 ? -10.413 15.242 5.495 1.00 77.50 144 GLN A O 1
ATOM 1138 N N . LYS A 1 145 ? -8.558 14.539 6.573 1.00 70.38 145 LYS A N 1
ATOM 1139 C CA . LYS A 1 145 ? -8.331 15.733 7.403 1.00 70.38 145 LYS A CA 1
ATOM 1140 C C . LYS A 1 145 ? -6.870 16.151 7.392 1.00 70.38 145 LYS A C 1
ATOM 1142 O O . LYS A 1 145 ? -6.005 15.247 7.451 1.00 70.38 145 LYS A O 1
#

Secondary structure (DSSP, 8-state):
-PPPP---TT---EEEE--EEEEETTTEEEEEPPEEEETTEE-GGGTT-SEEEEEEEEE-TT-TTPPEEEEEEEE--STT--EEEEEEEE-SS-EEEE-SSSTT--EEEEE---SSSPPEEEEE-TTS-EEEEEEEETTEEEEE-